Protein AF-A0A3S4UBE8-F1 (afdb_monomer_lite)

InterPro domains:
  IPR023451 Thymidylate synthase/dCMP hydroxymethylase domain [PF00303] (2-55)
  IPR036926 Thymidylate synthase/dCMP hydroxymethylase superfamily [G3DSA:3.30.572.10] (1-59)
  IPR036926 Thymidylate synthase/dCMP hydroxymethylase superfamily [SSF55831] (1-53)

Radius of gyration: 14.98 Å; chains: 1; bounding box: 34×22×36 Å

pLDDT: mean 76.48, std 9.49, range [50.19, 87.88]

Foldseek 3Di:
DVLVVVVVVCLVPVFDFDQDPVVRDTGGDDPDRDDDDDPPPVDDPDDPVDDDDPPVVVVVD

Structure (mmCIF, N/CA/C/O backbone):
data_AF-A0A3S4UBE8-F1
#
_entry.id   AF-A0A3S4UBE8-F1
#
loop_
_atom_site.group_PDB
_atom_site.id
_atom_site.type_symbol
_atom_site.label_atom_id
_atom_site.label_alt_id
_atom_site.label_comp_id
_atom_site.label_asym_id
_atom_site.label_entity_id
_atom_site.label_seq_id
_atom_site.pdbx_PDB_ins_code
_atom_site.Cartn_x
_atom_site.Cartn_y
_atom_site.Cartn_z
_atom_site.occupancy
_atom_site.B_iso_or_equiv
_atom_site.auth_seq_id
_atom_site.auth_comp_id
_atom_site.auth_asym_id
_atom_site.auth_atom_id
_atom_site.pdbx_PDB_model_num
ATOM 1 N N . MET A 1 1 ? 5.390 -1.761 -10.024 1.00 65.25 1 MET A N 1
ATOM 2 C CA . MET A 1 1 ? 4.519 -0.597 -9.717 1.00 65.25 1 MET A CA 1
ATOM 3 C C . MET A 1 1 ? 3.037 -0.924 -9.617 1.00 65.25 1 MET A C 1
ATOM 5 O O . MET A 1 1 ? 2.393 -0.322 -8.770 1.00 65.25 1 MET A O 1
ATOM 9 N N . LYS A 1 2 ? 2.490 -1.842 -10.431 1.00 73.69 2 LYS A N 1
ATOM 10 C CA . LYS A 1 2 ? 1.075 -2.240 -10.342 1.00 73.69 2 LYS A CA 1
ATOM 11 C C . LYS A 1 2 ? 0.699 -2.746 -8.936 1.00 73.69 2 LYS A C 1
ATOM 13 O O . LYS A 1 2 ? -0.225 -2.215 -8.345 1.00 73.69 2 LYS A O 1
ATOM 18 N N . GLN A 1 3 ? 1.541 -3.602 -8.347 1.00 78.19 3 GLN A N 1
ATOM 19 C CA . GLN A 1 3 ? 1.382 -4.112 -6.974 1.00 78.19 3 GLN A CA 1
ATOM 20 C 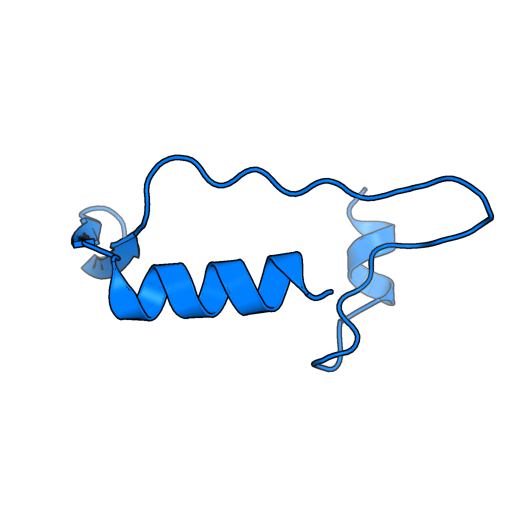C . GLN A 1 3 ? 1.232 -3.010 -5.905 1.00 78.19 3 GLN A C 1
ATOM 22 O O . GLN A 1 3 ? 0.390 -3.123 -5.026 1.00 78.19 3 GLN A O 1
ATOM 27 N N . TYR A 1 4 ? 2.002 -1.917 -5.992 1.00 81.81 4 TYR A N 1
ATOM 28 C CA . TYR A 1 4 ? 1.905 -0.802 -5.038 1.00 81.81 4 TYR A CA 1
ATOM 29 C C . TYR A 1 4 ? 0.560 -0.071 -5.142 1.00 81.81 4 TYR A C 1
ATOM 31 O O . TYR A 1 4 ? -0.064 0.232 -4.130 1.00 81.81 4 TYR A O 1
ATOM 39 N N . LEU A 1 5 ? 0.100 0.198 -6.367 1.00 82.81 5 LEU A N 1
ATOM 40 C CA . LEU A 1 5 ? -1.191 0.855 -6.589 1.00 82.81 5 LEU A CA 1
ATOM 41 C C . LEU A 1 5 ? -2.365 -0.058 -6.222 1.00 82.81 5 LEU A C 1
ATOM 43 O O . LEU A 1 5 ? -3.346 0.420 -5.655 1.00 82.81 5 LEU A O 1
ATOM 47 N N . ASP A 1 6 ? -2.250 -1.353 -6.513 1.00 84.56 6 ASP A N 1
ATOM 48 C CA . ASP A 1 6 ? -3.254 -2.356 -6.160 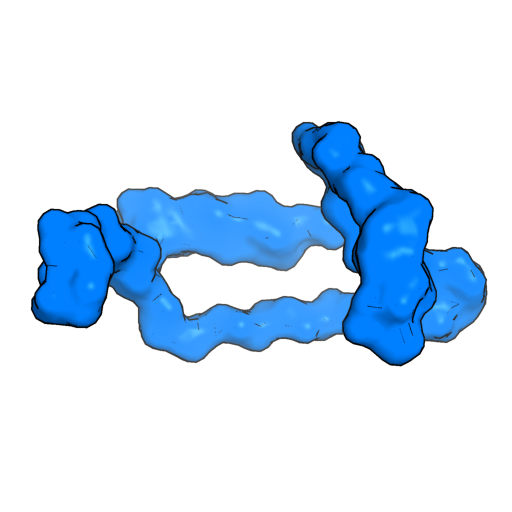1.00 84.56 6 ASP A CA 1
ATOM 49 C C . ASP A 1 6 ? -3.352 -2.510 -4.635 1.00 84.56 6 ASP A C 1
ATOM 51 O O . ASP A 1 6 ? -4.455 -2.548 -4.095 1.00 84.56 6 ASP A O 1
ATOM 55 N N . LEU A 1 7 ? -2.222 -2.466 -3.918 1.00 85.81 7 LEU A N 1
ATOM 56 C CA . LEU A 1 7 ? -2.211 -2.426 -2.456 1.00 85.81 7 LEU A CA 1
ATOM 57 C C . LEU A 1 7 ? -2.881 -1.157 -1.913 1.00 85.81 7 LEU A C 1
ATOM 59 O O . LEU A 1 7 ? -3.692 -1.242 -0.996 1.00 85.81 7 LEU A O 1
ATOM 63 N N . CYS A 1 8 ? -2.585 0.019 -2.475 1.00 85.00 8 CYS A N 1
ATOM 64 C CA . CYS A 1 8 ? -3.240 1.259 -2.051 1.00 85.00 8 CYS A CA 1
ATOM 65 C C . CYS A 1 8 ? -4.761 1.212 -2.249 1.00 85.00 8 CYS A C 1
ATOM 67 O O . CYS A 1 8 ? -5.488 1.676 -1.375 1.00 85.00 8 CYS A O 1
ATOM 69 N N . ARG A 1 9 ? -5.240 0.649 -3.366 1.00 86.94 9 ARG A N 1
ATOM 70 C CA . ARG A 1 9 ? -6.679 0.445 -3.599 1.00 86.94 9 ARG A CA 1
ATOM 71 C C . ARG A 1 9 ? -7.277 -0.514 -2.579 1.00 86.94 9 ARG A C 1
ATOM 73 O O . ARG A 1 9 ? -8.231 -0.144 -1.911 1.00 86.94 9 ARG A O 1
ATOM 80 N N . ARG A 1 10 ? -6.643 -1.669 -2.361 1.00 86.69 10 ARG A N 1
ATOM 81 C CA . ARG A 1 10 ? -7.082 -2.654 -1.361 1.00 86.69 10 ARG A CA 1
ATOM 82 C C . ARG A 1 10 ? -7.179 -2.055 0.042 1.00 86.69 10 ARG A C 1
ATOM 84 O O . ARG A 1 10 ? -8.133 -2.334 0.751 1.00 86.69 10 ARG A O 1
ATOM 91 N N . ILE A 1 11 ? -6.232 -1.199 0.433 1.00 87.88 11 ILE A N 1
ATOM 92 C CA . ILE A 1 11 ? -6.297 -0.499 1.723 1.00 87.88 11 ILE A CA 1
ATOM 93 C C . ILE A 1 11 ? -7.555 0.364 1.816 1.00 87.88 11 ILE A C 1
ATOM 95 O O . ILE A 1 11 ? -8.204 0.338 2.851 1.00 87.88 11 ILE A O 1
ATOM 99 N N . ILE A 1 12 ? -7.902 1.104 0.762 1.00 87.44 12 ILE A N 1
ATOM 100 C CA . ILE A 1 12 ? -9.076 1.989 0.747 1.00 87.44 12 ILE A CA 1
ATOM 101 C C . ILE A 1 12 ? -10.382 1.187 0.754 1.00 87.44 12 ILE A C 1
ATOM 103 O O . ILE A 1 12 ? -11.312 1.569 1.462 1.00 87.44 12 ILE A O 1
ATOM 107 N N . ASP A 1 13 ? -10.439 0.101 -0.015 1.00 87.12 13 ASP A N 1
ATOM 108 C CA . ASP A 1 13 ? -11.673 -0.653 -0.243 1.00 87.12 13 ASP A CA 1
ATOM 109 C C . ASP A 1 13 ? -11.962 -1.671 0.877 1.00 87.12 13 ASP A C 1
ATOM 111 O O . ASP A 1 13 ? -13.107 -1.814 1.300 1.00 87.12 13 ASP A O 1
ATOM 115 N N . GLU A 1 14 ? -10.934 -2.365 1.376 1.00 85.62 14 GLU A N 1
ATOM 116 C CA . GLU A 1 14 ? -11.060 -3.485 2.328 1.00 85.62 14 GLU A CA 1
ATOM 117 C C . GLU A 1 14 ? -10.460 -3.186 3.710 1.00 85.62 14 GLU A C 1
ATOM 119 O O . GLU A 1 14 ? -10.498 -4.032 4.602 1.00 85.62 14 GLU A O 1
ATOM 124 N N . GLY A 1 15 ? -9.837 -2.022 3.900 1.00 84.62 15 GLY A N 1
ATOM 125 C CA . GLY A 1 15 ? -9.102 -1.739 5.125 1.00 84.62 15 GLY A CA 1
ATOM 126 C C . GLY A 1 15 ? -9.999 -1.505 6.337 1.00 84.62 15 GLY A C 1
ATOM 127 O O . GLY A 1 15 ? -11.032 -0.839 6.275 1.00 84.62 15 GLY A O 1
ATOM 128 N N . GLU A 1 16 ? -9.549 -2.004 7.484 1.00 84.44 16 GLU A N 1
ATOM 129 C CA . GLU A 1 16 ?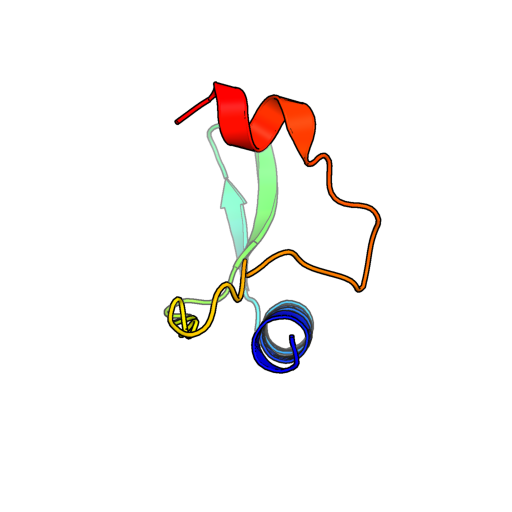 -10.223 -1.806 8.761 1.00 84.44 16 GLU A CA 1
ATOM 130 C C . GLU A 1 16 ? -9.637 -0.603 9.502 1.00 84.44 16 GLU A C 1
ATOM 132 O O . GLU A 1 16 ? -8.424 -0.366 9.521 1.00 84.44 16 GLU A O 1
ATOM 137 N N . TRP A 1 17 ? -10.509 0.181 10.138 1.00 86.31 17 TRP A N 1
ATOM 138 C CA . TRP A 1 17 ? -10.093 1.316 10.952 1.00 86.31 17 TRP A CA 1
ATOM 139 C C . TRP A 1 17 ? -9.573 0.850 12.307 1.00 86.31 17 TRP A C 1
ATOM 141 O O . TRP A 1 17 ? -10.353 0.609 13.226 1.00 86.31 17 TRP A O 1
ATOM 151 N N . ILE A 1 18 ? -8.255 0.838 12.462 1.00 84.12 18 ILE A N 1
ATOM 152 C CA . ILE A 1 18 ? -7.599 0.521 13.729 1.00 84.12 18 ILE A CA 1
ATOM 153 C C . ILE A 1 18 ? -7.165 1.826 14.397 1.00 84.12 18 ILE A C 1
ATOM 155 O O . ILE A 1 18 ? -6.502 2.671 13.790 1.00 84.12 18 ILE A O 1
ATOM 159 N N . ALA A 1 19 ? -7.553 2.019 15.656 1.00 83.88 19 ALA A N 1
ATOM 160 C CA . ALA A 1 19 ? -7.073 3.132 16.466 1.00 83.88 19 ALA A CA 1
ATOM 161 C C . ALA A 1 19 ? -5.723 2.757 17.088 1.00 83.88 19 ALA A C 1
AT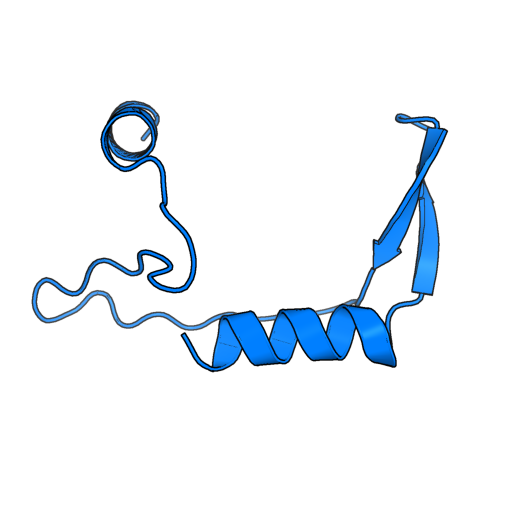OM 163 O O . ALA A 1 19 ? -5.621 1.773 17.814 1.00 83.88 19 ALA A O 1
ATOM 164 N N . ASN A 1 20 ? -4.674 3.527 16.794 1.00 77.62 20 ASN A N 1
ATOM 165 C CA . ASN A 1 20 ? -3.357 3.289 17.372 1.00 77.62 20 ASN A CA 1
ATOM 166 C C . ASN A 1 20 ? -3.190 4.104 18.659 1.00 77.62 20 ASN A C 1
ATOM 168 O O . ASN A 1 20 ? -3.007 5.321 18.604 1.00 77.62 20 ASN A O 1
ATOM 172 N N . GLU A 1 21 ? -3.191 3.428 19.805 1.00 80.44 21 GLU A N 1
ATOM 173 C CA . GLU A 1 21 ? -3.099 4.051 21.133 1.00 80.44 21 GLU A CA 1
ATOM 174 C C . GLU A 1 21 ? -1.803 4.850 21.347 1.00 80.44 21 GLU A C 1
ATOM 176 O O . GLU A 1 21 ? -1.811 5.875 22.021 1.00 80.44 21 GLU A O 1
ATOM 181 N N . ARG A 1 22 ? -0.694 4.459 20.701 1.00 87.81 22 ARG A N 1
ATO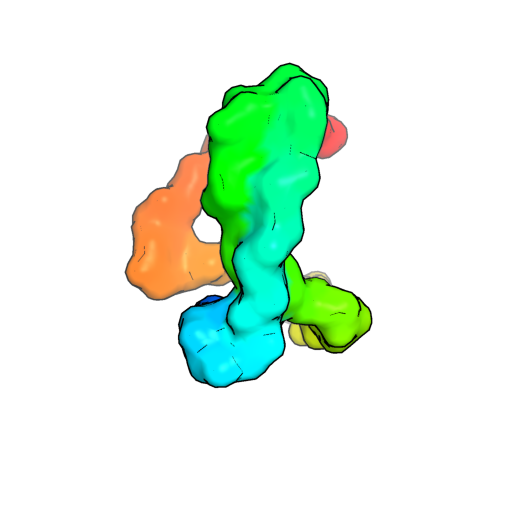M 182 C CA . ARG A 1 22 ? 0.601 5.153 20.824 1.00 87.81 22 ARG A CA 1
ATOM 183 C C . ARG A 1 22 ? 0.631 6.499 20.099 1.00 87.81 22 ARG A C 1
ATOM 185 O O . ARG A 1 22 ? 1.385 7.388 20.480 1.00 87.81 22 ARG A O 1
ATOM 192 N N . THR A 1 23 ? -0.119 6.635 19.005 1.00 82.31 23 THR A N 1
ATOM 193 C CA . THR A 1 23 ? -0.089 7.845 18.156 1.00 82.31 23 THR A CA 1
ATOM 194 C C . THR A 1 23 ? -1.394 8.634 18.176 1.00 82.31 23 THR A C 1
ATOM 196 O O . THR A 1 23 ? -1.427 9.747 17.655 1.00 82.31 23 THR A O 1
ATOM 199 N N . GLY A 1 24 ? -2.461 8.077 18.760 1.00 83.25 24 GLY A N 1
ATOM 200 C CA . GLY A 1 24 ? -3.790 8.684 18.841 1.00 83.25 24 GLY A CA 1
ATOM 201 C C . GLY A 1 24 ? -4.499 8.828 17.491 1.00 83.25 24 GLY A C 1
ATOM 202 O O . GLY A 1 24 ? -5.515 9.513 17.399 1.00 83.25 24 GLY A O 1
ATOM 203 N N . LYS A 1 25 ? -3.965 8.225 16.422 1.00 84.62 25 LYS A N 1
ATOM 204 C CA . LYS A 1 25 ? -4.495 8.347 15.058 1.00 84.62 25 LYS A CA 1
ATOM 205 C C . LYS A 1 25 ? -5.155 7.047 14.616 1.00 84.62 25 LYS A C 1
ATOM 207 O O . LYS A 1 25 ? -4.713 5.955 14.974 1.00 84.62 25 LYS A O 1
ATOM 212 N N . ARG A 1 26 ? -6.216 7.183 13.817 1.00 83.12 26 ARG A N 1
ATOM 213 C CA . ARG A 1 26 ? -6.883 6.058 13.156 1.00 83.12 26 ARG A CA 1
ATOM 214 C C . ARG A 1 26 ? -6.136 5.737 11.865 1.00 83.12 26 ARG A C 1
ATOM 216 O O . ARG A 1 26 ? -5.956 6.623 11.030 1.00 83.12 26 ARG A O 1
ATOM 223 N N . CYS A 1 27 ? -5.711 4.490 11.717 1.00 85.06 27 CYS A N 1
ATOM 224 C CA . CYS A 1 27 ? -5.030 3.985 10.533 1.00 85.06 27 CYS A CA 1
ATOM 225 C C . CYS A 1 27 ? -5.916 2.945 9.848 1.00 85.06 27 CYS A C 1
ATOM 227 O O . CYS A 1 27 ? -6.413 2.027 10.500 1.00 85.06 27 CYS A O 1
ATOM 229 N N . LEU A 1 28 ? -6.090 3.089 8.538 1.00 84.19 28 LEU A N 1
ATOM 230 C CA . LEU A 1 28 ? -6.763 2.097 7.710 1.00 84.19 28 LEU A CA 1
ATOM 231 C C . LEU A 1 28 ? -5.759 0.982 7.404 1.00 84.19 28 LEU A C 1
ATOM 233 O O . LEU A 1 28 ? -4.711 1.247 6.810 1.00 84.19 28 LEU A O 1
ATOM 237 N N . THR A 1 29 ? -6.026 -0.227 7.887 1.00 80.56 29 THR A N 1
ATOM 238 C CA . THR A 1 29 ? -5.043 -1.317 7.892 1.00 80.56 29 THR A CA 1
ATOM 239 C C . THR A 1 29 ? -5.618 -2.551 7.219 1.00 80.56 29 THR A C 1
ATOM 241 O O . THR A 1 29 ? -6.769 -2.907 7.441 1.00 80.56 29 THR A O 1
ATOM 244 N N . VAL A 1 30 ? -4.795 -3.214 6.410 1.00 84.62 30 VAL A N 1
ATOM 245 C CA . VAL A 1 30 ? -5.100 -4.505 5.787 1.00 84.62 30 VAL A CA 1
ATOM 246 C C . VAL A 1 30 ? -4.049 -5.504 6.251 1.00 84.62 30 VAL A C 1
ATOM 248 O O . VAL A 1 30 ? -2.858 -5.188 6.264 1.00 84.62 30 VAL A O 1
ATOM 251 N N . ILE A 1 31 ? -4.482 -6.701 6.648 1.00 81.44 31 ILE A N 1
ATOM 252 C CA . ILE A 1 31 ? -3.585 -7.773 7.087 1.00 81.44 31 ILE A CA 1
ATOM 253 C C . ILE A 1 31 ? -3.060 -8.521 5.855 1.00 81.44 31 ILE A C 1
ATOM 255 O O . ILE A 1 31 ? -3.821 -8.856 4.943 1.00 81.44 31 ILE A O 1
ATOM 259 N N . ASN A 1 32 ? -1.759 -8.815 5.877 1.00 75.00 32 ASN A N 1
ATOM 260 C CA . ASN A 1 32 ? -1.048 -9.643 4.906 1.00 75.00 32 ASN A CA 1
ATOM 261 C C . ASN A 1 32 ? -1.002 -9.052 3.479 1.00 75.00 32 ASN A C 1
ATOM 263 O O . ASN A 1 32 ? -1.894 -9.256 2.647 1.00 75.00 32 ASN A O 1
ATOM 267 N N . ALA A 1 33 ? 0.056 -8.289 3.207 1.00 76.50 33 ALA A N 1
ATOM 268 C CA . ALA A 1 33 ? 0.343 -7.717 1.899 1.00 76.50 33 ALA A CA 1
ATOM 269 C C . ALA A 1 33 ? 1.811 -7.958 1.540 1.00 76.50 33 ALA A C 1
ATOM 271 O O . ALA A 1 33 ? 2.697 -7.279 2.061 1.00 76.50 33 ALA A O 1
ATOM 272 N N . ASP A 1 34 ? 2.043 -8.897 0.628 1.00 78.50 34 ASP A N 1
ATOM 273 C CA . ASP A 1 34 ? 3.370 -9.218 0.116 1.00 78.50 34 ASP A CA 1
ATOM 274 C C . ASP A 1 34 ? 3.649 -8.441 -1.176 1.00 78.50 34 ASP A C 1
ATOM 276 O O . ASP A 1 34 ? 2.784 -8.285 -2.043 1.00 78.50 34 ASP A O 1
ATOM 280 N N . LEU A 1 35 ? 4.867 -7.913 -1.295 1.00 79.44 35 LEU A N 1
ATOM 281 C CA . LEU A 1 35 ? 5.331 -7.167 -2.462 1.00 79.44 35 LEU A CA 1
ATOM 282 C C . LEU A 1 35 ? 6.600 -7.835 -2.987 1.00 79.44 35 LEU A C 1
ATOM 284 O O . LEU A 1 35 ? 7.590 -7.939 -2.265 1.00 79.44 35 LEU A O 1
ATOM 288 N N . GLU A 1 36 ? 6.581 -8.248 -4.251 1.00 78.56 36 GLU A N 1
ATOM 289 C CA . GLU A 1 36 ? 7.710 -8.914 -4.898 1.00 78.56 36 GLU A CA 1
ATOM 290 C C . GLU A 1 36 ? 8.380 -7.976 -5.898 1.00 78.56 36 GLU A C 1
ATOM 292 O O . GLU A 1 36 ? 7.745 -7.446 -6.817 1.00 78.56 36 GLU A O 1
ATOM 297 N N . TYR A 1 37 ? 9.688 -7.792 -5.735 1.00 78.06 37 TYR A N 1
ATOM 298 C CA . TYR A 1 37 ? 10.489 -6.924 -6.587 1.00 78.06 37 TYR A CA 1
ATOM 299 C C . TYR A 1 37 ? 11.645 -7.701 -7.205 1.00 78.06 37 TYR A C 1
ATOM 301 O O . TYR A 1 37 ? 12.437 -8.317 -6.498 1.00 78.06 37 TYR A O 1
ATOM 309 N N . ASP A 1 38 ? 11.765 -7.614 -8.528 1.00 75.19 38 ASP A N 1
ATOM 310 C CA . ASP A 1 38 ? 12.941 -8.101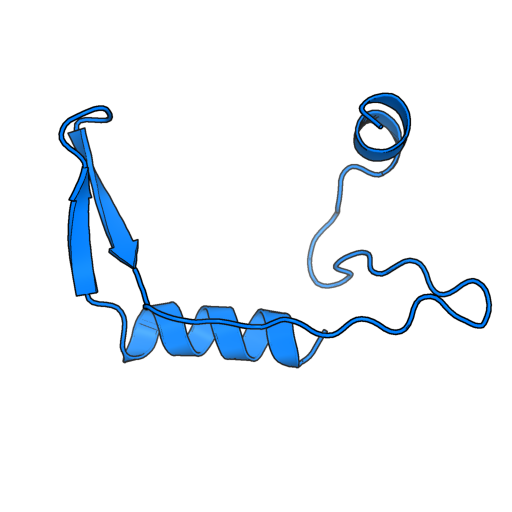 -9.240 1.00 75.19 38 ASP A CA 1
ATOM 311 C C . ASP A 1 38 ? 14.094 -7.099 -9.076 1.00 75.19 38 ASP A C 1
ATOM 313 O O . ASP A 1 38 ? 13.989 -5.941 -9.493 1.00 75.19 38 ASP A O 1
ATOM 317 N N . VAL A 1 39 ? 15.172 -7.555 -8.438 1.00 76.50 39 VAL A N 1
ATOM 318 C CA . VAL A 1 39 ? 16.416 -6.802 -8.210 1.00 76.50 39 VAL A CA 1
ATOM 319 C C . VAL A 1 39 ? 17.503 -7.134 -9.239 1.00 76.50 39 VAL A C 1
ATOM 321 O O . VAL A 1 39 ? 18.593 -6.561 -9.196 1.00 76.50 39 VAL A O 1
ATOM 324 N N . ALA A 1 40 ? 17.232 -8.044 -10.179 1.00 71.31 40 ALA A N 1
ATOM 325 C CA . ALA A 1 40 ? 18.140 -8.335 -11.276 1.00 71.31 40 ALA A CA 1
ATOM 326 C C . ALA A 1 40 ? 18.138 -7.199 -12.321 1.00 71.31 40 ALA A C 1
ATOM 328 O O . ALA A 1 40 ? 17.253 -6.343 -12.370 1.00 71.31 40 ALA A O 1
ATOM 329 N N . ASN A 1 41 ? 19.147 -7.186 -13.197 1.00 68.25 41 ASN A N 1
ATOM 330 C CA . ASN A 1 41 ? 19.242 -6.261 -14.338 1.00 68.25 41 ASN A CA 1
ATOM 331 C C . ASN A 1 41 ? 19.308 -4.757 -13.980 1.00 68.25 41 ASN A C 1
ATOM 333 O O . ASN A 1 41 ? 18.737 -3.932 -14.695 1.00 68.25 41 ASN A O 1
ATOM 337 N N . ASN A 1 42 ? 19.995 -4.371 -12.894 1.00 66.12 42 ASN A N 1
ATOM 338 C CA . ASN A 1 42 ? 20.090 -2.970 -12.434 1.00 66.12 42 ASN A CA 1
ATOM 339 C C . ASN A 1 42 ? 18.717 -2.297 -12.211 1.00 66.12 42 ASN A C 1
ATOM 341 O O . ASN A 1 42 ? 18.580 -1.073 -12.296 1.00 66.12 42 ASN A O 1
ATOM 345 N N . ARG A 1 43 ? 17.671 -3.084 -11.927 1.00 66.62 43 ARG A N 1
ATOM 346 C CA . ARG A 1 43 ? 16.331 -2.568 -11.649 1.00 66.62 43 ARG A CA 1
ATOM 347 C C . ARG A 1 43 ? 16.235 -2.199 -10.175 1.00 66.62 43 ARG A C 1
ATOM 349 O O . ARG A 1 43 ? 16.059 -3.046 -9.312 1.00 66.62 43 ARG A O 1
ATOM 356 N N . PHE A 1 44 ? 16.337 -0.904 -9.891 1.00 72.38 44 PHE A N 1
ATOM 357 C CA . PHE A 1 44 ? 16.081 -0.383 -8.553 1.00 72.38 44 PHE A CA 1
ATOM 358 C C . PHE A 1 44 ? 14.566 -0.180 -8.363 1.00 72.38 44 PHE A C 1
ATOM 360 O O . PHE A 1 44 ? 13.964 0.571 -9.142 1.00 72.38 44 PHE A O 1
ATOM 367 N N . PRO A 1 45 ? 13.919 -0.829 -7.375 1.00 67.56 45 PRO A N 1
ATOM 368 C CA . PRO A 1 45 ? 12.477 -0.735 -7.162 1.00 67.56 45 PRO A CA 1
ATOM 369 C C . PRO A 1 45 ? 12.107 0.600 -6.499 1.00 67.56 45 PRO A C 1
ATOM 371 O O . PRO A 1 45 ? 11.715 0.669 -5.337 1.00 67.56 45 PRO A O 1
ATOM 374 N N . LEU A 1 46 ? 12.232 1.693 -7.251 1.00 76.62 46 LEU A N 1
ATOM 375 C CA . LEU A 1 46 ? 11.790 3.017 -6.832 1.00 76.62 46 LEU A CA 1
ATOM 376 C C . LEU A 1 46 ? 10.382 3.282 -7.360 1.00 76.62 46 LEU A C 1
ATOM 378 O O . LEU A 1 46 ? 10.108 3.111 -8.549 1.00 76.62 46 LEU A O 1
ATOM 382 N N . ILE A 1 47 ? 9.490 3.751 -6.487 1.00 72.88 47 ILE A N 1
ATOM 383 C CA . ILE A 1 47 ? 8.163 4.200 -6.910 1.00 72.88 47 ILE A CA 1
ATOM 384 C C . ILE A 1 47 ? 8.307 5.386 -7.876 1.00 72.88 47 ILE A C 1
ATOM 386 O O . ILE A 1 47 ? 8.893 6.411 -7.537 1.00 72.88 47 ILE A O 1
ATOM 390 N N . THR A 1 48 ? 7.782 5.248 -9.093 1.00 76.62 48 THR A N 1
ATOM 391 C CA . THR A 1 48 ? 7.821 6.309 -10.119 1.00 76.62 48 THR A CA 1
ATOM 392 C C . THR A 1 48 ? 6.555 7.161 -10.146 1.00 76.62 48 THR A C 1
ATOM 394 O O . THR A 1 48 ? 6.537 8.217 -10.767 1.00 76.62 48 THR A O 1
ATOM 397 N N . THR A 1 49 ? 5.494 6.733 -9.457 1.00 71.38 49 THR A N 1
ATOM 398 C CA . THR A 1 49 ? 4.186 7.413 -9.421 1.00 71.38 49 THR A CA 1
ATOM 399 C C . THR A 1 49 ? 4.177 8.677 -8.559 1.00 71.38 49 THR A C 1
ATOM 401 O O . THR A 1 49 ? 3.230 9.456 -8.607 1.00 71.38 49 THR A O 1
ATOM 404 N N . ARG A 1 50 ? 5.235 8.904 -7.776 1.00 76.94 50 ARG A N 1
ATOM 405 C CA . ARG A 1 50 ? 5.495 10.137 -7.028 1.00 76.94 50 ARG A CA 1
ATOM 406 C C . ARG A 1 50 ? 6.996 10.365 -6.950 1.00 76.94 50 ARG A C 1
ATOM 408 O O . ARG A 1 50 ? 7.770 9.413 -6.978 1.00 76.94 50 ARG A O 1
ATOM 415 N N . LYS A 1 51 ? 7.414 11.620 -6.782 1.00 77.06 51 LYS A N 1
ATOM 416 C CA . LYS A 1 51 ? 8.821 11.952 -6.540 1.00 77.06 51 LYS A CA 1
ATOM 417 C C . LYS A 1 51 ? 9.286 11.282 -5.243 1.00 77.06 51 LYS A C 1
ATOM 419 O O . LYS A 1 51 ? 8.841 11.651 -4.155 1.00 77.06 51 LYS A O 1
ATOM 424 N N . ALA A 1 52 ? 10.160 10.292 -5.371 1.00 69.94 52 ALA A N 1
ATOM 425 C CA . ALA A 1 52 ? 10.823 9.647 -4.248 1.00 69.94 52 ALA A CA 1
ATOM 426 C C . ALA A 1 52 ? 12.133 10.376 -3.909 1.00 69.94 52 ALA A C 1
ATOM 428 O O . ALA A 1 52 ? 12.775 10.976 -4.775 1.00 69.94 52 ALA A O 1
ATOM 429 N N . ILE A 1 53 ? 12.532 10.346 -2.637 1.00 74.19 53 ILE A N 1
ATOM 430 C CA . ILE A 1 53 ? 13.729 11.047 -2.160 1.00 74.19 53 ILE A CA 1
ATOM 431 C C . ILE A 1 53 ? 14.931 10.095 -2.259 1.00 74.19 53 ILE A C 1
ATOM 433 O O . ILE A 1 53 ? 15.246 9.385 -1.313 1.00 74.19 53 ILE A O 1
ATOM 437 N N . GLY A 1 54 ? 15.583 10.045 -3.424 1.00 63.53 54 GLY A N 1
ATOM 438 C CA . GLY A 1 54 ? 16.606 9.027 -3.716 1.00 63.53 54 GLY A CA 1
ATOM 439 C C . GLY A 1 54 ? 17.897 9.117 -2.885 1.00 63.53 54 GLY A C 1
ATOM 440 O O . GLY A 1 54 ? 18.396 8.095 -2.429 1.00 63.53 54 GLY A O 1
ATOM 441 N N . LYS A 1 55 ? 18.434 10.325 -2.649 1.00 61.72 55 LYS A N 1
ATOM 442 C CA . LYS A 1 55 ? 19.725 10.518 -1.947 1.00 61.72 55 LYS A CA 1
ATOM 443 C C . LYS A 1 55 ? 19.723 10.071 -0.468 1.00 61.72 55 LYS A C 1
ATOM 445 O O . LYS A 1 55 ? 20.619 9.322 -0.102 1.00 61.72 55 LYS A O 1
ATOM 450 N N . PRO A 1 56 ? 18.754 10.474 0.378 1.00 61.28 56 PRO A N 1
ATOM 451 C CA . PRO A 1 56 ? 18.727 10.084 1.792 1.00 61.28 56 PRO A CA 1
ATOM 452 C C . PRO A 1 56 ? 18.423 8.600 2.008 1.00 61.28 56 PRO A C 1
ATOM 454 O O . PRO A 1 56 ? 18.911 8.022 2.974 1.00 61.28 56 PRO A O 1
ATOM 457 N N . LEU A 1 57 ? 17.642 7.983 1.109 1.00 58.16 57 LEU A N 1
ATOM 458 C CA . LEU A 1 57 ? 17.345 6.550 1.165 1.00 58.16 57 LEU A CA 1
ATOM 459 C C . LEU A 1 57 ? 18.636 5.732 1.091 1.00 58.16 57 LEU A C 1
ATOM 461 O O . LEU A 1 57 ? 18.879 4.935 1.980 1.00 58.16 57 LEU A O 1
ATOM 465 N N . LEU A 1 58 ? 19.499 5.996 0.105 1.00 60.81 58 LEU A N 1
ATOM 466 C CA . LEU A 1 58 ? 20.764 5.270 -0.080 1.00 60.81 58 LEU A CA 1
ATOM 467 C C . LEU A 1 58 ? 21.781 5.469 1.057 1.00 60.81 58 LEU A C 1
ATOM 469 O O . LEU A 1 58 ? 22.642 4.622 1.238 1.00 60.81 58 LEU A O 1
ATOM 473 N N . GLN A 1 59 ? 21.699 6.573 1.806 1.00 50.19 59 GLN A N 1
ATOM 474 C CA . GLN A 1 59 ? 22.615 6.883 2.914 1.00 50.19 59 GLN A CA 1
ATOM 475 C C . GLN A 1 59 ? 22.186 6.242 4.246 1.00 50.19 59 GLN A C 1
ATOM 477 O O . GLN A 1 59 ? 22.970 6.196 5.187 1.00 50.19 59 GLN A O 1
ATOM 482 N N . SER A 1 60 ? 20.933 5.792 4.340 1.00 55.97 60 SER A N 1
ATOM 483 C CA . SER A 1 60 ? 20.363 5.216 5.565 1.00 55.97 60 SER A CA 1
ATOM 484 C C . SER A 1 60 ? 20.446 3.683 5.603 1.00 55.97 60 SER A C 1
ATOM 486 O O . SER A 1 60 ? 19.885 3.083 6.519 1.00 55.97 60 SER A O 1
ATOM 488 N N . PHE A 1 61 ? 21.096 3.072 4.605 1.00 50.66 61 PHE A N 1
ATOM 489 C CA . PHE A 1 61 ? 21.374 1.637 4.519 1.00 50.66 61 PHE A CA 1
ATOM 490 C C . PHE A 1 61 ? 22.809 1.328 4.941 1.00 50.66 61 PHE A C 1
ATOM 492 O O . PHE A 1 61 ? 23.699 2.157 4.643 1.00 50.66 61 PHE A O 1
#

Organism: NCBI:txid758

Sequence (61 aa):
MKQYLDLCRRIIDEGEWIANERTGKRCLTVINADLEYDVANNRFPLITTRKAIGKPLLQSF

Secondary structure (DSSP, 8-state):
-HHHHHHHHHHHHH-EEEEETTTTEEEEE-S---------TT------SS---HHHHHH--